Protein AF-A0A1V5HE88-F1 (afdb_monomer_lite)

Foldseek 3Di:
DDPQLVVQQVVCCVVPNFDQFLCSSCVGPPCHPVNSVVCVVPDDGDHPPPPPPDDDDPPPPPDPPPPPPPPPDDDDDD

Radius of gyration: 23.76 Å; chains: 1; bounding box: 78×19×36 Å

Secondary structure (DSSP, 8-state):
--HHHHHHHHHHHHHH-S-SSGGGGGGSTT--HHHHHHHHTT----------SS------------------------

pLDDT: mean 73.67, std 15.83, range [44.62, 91.19]

Sequence (78 aa):
MDQATAQNIVQYREVNGPFDSVDSLLNVSGVDEQRLDSIRDWVTVEEPGVIEEGTPIPQEEPSAPEQDSGDVFQNGEY

Structure (mmCIF, N/CA/C/O backbone):
data_AF-A0A1V5HE88-F1
#
_entry.id   AF-A0A1V5HE88-F1
#
loop_
_atom_site.group_PDB
_atom_site.id
_atom_site.type_symbol
_atom_site.label_atom_id
_atom_site.label_alt_id
_atom_site.label_comp_id
_atom_site.label_asym_id
_atom_site.label_entity_id
_atom_site.label_seq_id
_atom_site.pdbx_PDB_ins_code
_atom_site.Cartn_x
_atom_site.Cartn_y
_atom_site.Cartn_z
_atom_site.occupancy
_atom_site.B_iso_or_equiv
_atom_site.auth_seq_id
_atom_site.auth_comp_id
_atom_site.auth_asym_id
_atom_site.auth_atom_id
_atom_site.pdbx_PDB_model_num
ATOM 1 N N . MET A 1 1 ? -12.747 3.081 0.688 1.00 64.44 1 MET A N 1
ATOM 2 C CA . MET A 1 1 ? -11.323 3.349 0.960 1.00 64.44 1 MET A CA 1
ATOM 3 C C . MET A 1 1 ? -11.230 4.808 1.310 1.00 64.44 1 MET A C 1
ATOM 5 O O . MET A 1 1 ? -11.910 5.596 0.664 1.00 64.44 1 MET A O 1
ATOM 9 N N . ASP A 1 2 ? -10.518 5.136 2.377 1.00 84.44 2 ASP A N 1
ATOM 10 C CA . ASP A 1 2 ? -10.543 6.473 2.961 1.00 84.44 2 ASP A CA 1
ATOM 11 C C . ASP A 1 2 ? -9.549 7.398 2.247 1.00 84.44 2 ASP A C 1
ATOM 13 O O . ASP A 1 2 ? -8.507 6.954 1.759 1.00 84.44 2 ASP A O 1
ATOM 17 N N . GLN A 1 3 ? -9.863 8.695 2.176 1.00 87.31 3 GLN A N 1
ATOM 18 C CA . GLN A 1 3 ? -9.019 9.683 1.488 1.00 87.31 3 GLN A CA 1
ATOM 19 C C . GLN A 1 3 ? -7.603 9.753 2.087 1.00 87.31 3 GLN A C 1
ATOM 21 O O . GLN A 1 3 ? -6.635 9.924 1.351 1.00 87.31 3 GLN A O 1
ATOM 26 N N . ALA A 1 4 ? -7.477 9.581 3.407 1.00 87.50 4 ALA A N 1
ATOM 27 C CA . ALA A 1 4 ? -6.190 9.576 4.099 1.00 87.50 4 ALA A CA 1
ATOM 28 C C . ALA A 1 4 ? -5.288 8.425 3.625 1.00 87.50 4 ALA A C 1
ATOM 30 O O . ALA A 1 4 ? -4.117 8.643 3.326 1.00 87.50 4 ALA A O 1
ATOM 31 N N . THR A 1 5 ? -5.844 7.219 3.462 1.00 85.69 5 THR A N 1
ATOM 32 C CA . THR A 1 5 ? -5.107 6.066 2.929 1.00 85.69 5 THR A CA 1
ATOM 33 C C . THR A 1 5 ? -4.610 6.346 1.512 1.00 85.69 5 THR A C 1
ATOM 35 O O . T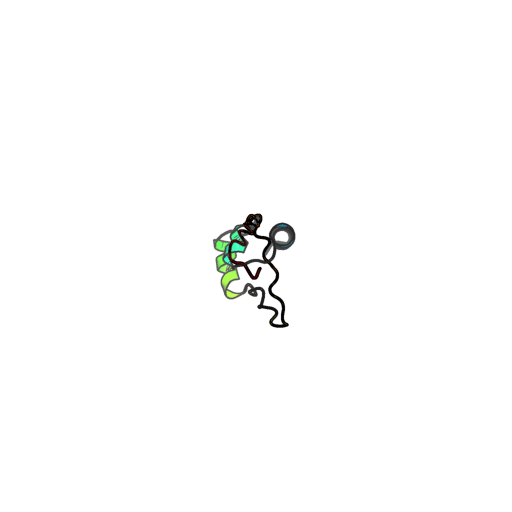HR A 1 5 ? -3.447 6.102 1.211 1.00 85.69 5 THR A O 1
ATOM 38 N N . ALA A 1 6 ? -5.454 6.923 0.650 1.00 87.81 6 ALA A N 1
ATOM 39 C CA . ALA A 1 6 ? -5.058 7.278 -0.714 1.00 87.81 6 ALA A CA 1
ATOM 40 C C . ALA A 1 6 ? -3.915 8.312 -0.745 1.00 87.81 6 ALA A C 1
ATOM 42 O O . ALA A 1 6 ? -2.977 8.171 -1.526 1.00 87.81 6 ALA A O 1
ATOM 43 N N . GLN A 1 7 ? -3.954 9.319 0.133 1.00 90.56 7 GLN A N 1
ATOM 44 C CA . GLN A 1 7 ? -2.871 10.299 0.271 1.00 90.56 7 GLN A CA 1
ATOM 45 C C . GLN A 1 7 ? -1.568 9.652 0.749 1.00 90.56 7 GLN A C 1
ATOM 47 O O . GLN A 1 7 ? -0.502 9.980 0.234 1.00 90.56 7 GLN A O 1
ATOM 52 N N . ASN A 1 8 ? -1.647 8.706 1.686 1.00 90.38 8 ASN A N 1
ATOM 53 C CA . ASN A 1 8 ? -0.474 7.991 2.178 1.00 90.38 8 ASN A CA 1
ATOM 54 C C . ASN A 1 8 ? 0.161 7.120 1.084 1.00 90.38 8 ASN A C 1
ATOM 56 O O . ASN A 1 8 ? 1.383 7.067 1.004 1.00 90.38 8 ASN A O 1
ATOM 60 N N . ILE A 1 9 ? -0.640 6.498 0.207 1.00 87.88 9 ILE A N 1
ATOM 61 C CA . ILE A 1 9 ? -0.131 5.743 -0.953 1.00 87.88 9 ILE A CA 1
ATOM 62 C C . ILE A 1 9 ? 0.671 6.668 -1.878 1.00 87.88 9 ILE A C 1
ATOM 64 O O . ILE A 1 9 ? 1.763 6.311 -2.316 1.00 87.88 9 ILE A O 1
ATOM 68 N N . VAL A 1 10 ? 0.154 7.872 -2.154 1.00 88.44 10 VAL A N 1
ATOM 69 C CA . VAL A 1 10 ? 0.844 8.862 -2.998 1.00 88.44 10 VAL A CA 1
ATOM 70 C C . VAL A 1 10 ? 2.135 9.353 -2.343 1.00 88.44 10 VAL A C 1
ATOM 72 O O . VAL A 1 10 ? 3.173 9.346 -2.993 1.00 88.44 10 VAL A O 1
ATOM 75 N N . GLN A 1 11 ? 2.103 9.711 -1.059 1.00 89.62 11 GLN A N 1
ATOM 76 C CA . GLN A 1 11 ? 3.316 10.118 -0.346 1.00 89.62 11 GLN A CA 1
ATOM 77 C C . GLN A 1 11 ? 4.362 9.002 -0.311 1.00 89.62 11 GLN A C 1
ATOM 79 O O . GLN A 1 11 ? 5.545 9.261 -0.516 1.00 89.62 11 GLN A O 1
ATOM 84 N N . TYR A 1 12 ? 3.938 7.757 -0.072 1.00 90.06 12 TYR A N 1
ATOM 85 C CA . TYR A 1 12 ? 4.854 6.624 -0.028 1.00 90.06 12 TYR A CA 1
ATOM 86 C C . TYR A 1 12 ? 5.610 6.488 -1.345 1.00 90.06 12 TYR A C 1
ATOM 88 O O . 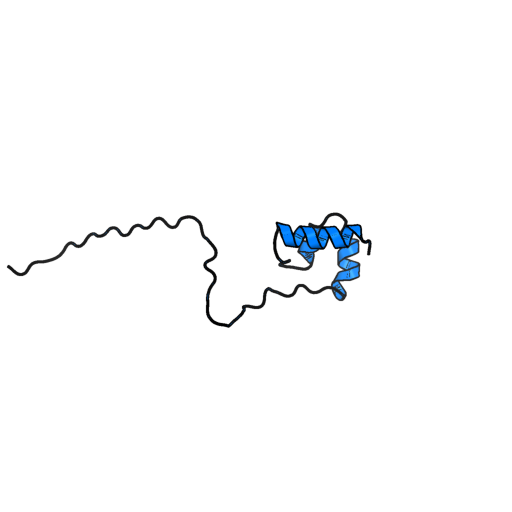TYR A 1 12 ? 6.831 6.362 -1.308 1.00 90.06 12 TYR A O 1
ATOM 96 N N . ARG A 1 13 ? 4.925 6.604 -2.493 1.00 85.88 13 ARG A N 1
ATOM 97 C CA . ARG A 1 13 ? 5.605 6.532 -3.792 1.00 85.88 13 ARG A CA 1
ATOM 98 C C . ARG A 1 13 ? 6.484 7.741 -4.116 1.00 85.88 13 ARG A C 1
ATOM 100 O O . ARG A 1 13 ? 7.446 7.605 -4.858 1.00 85.88 13 ARG A O 1
ATOM 107 N N . GLU A 1 14 ? 6.165 8.920 -3.585 1.00 86.94 14 GLU A N 1
ATOM 108 C CA . GLU A 1 14 ? 6.983 10.126 -3.779 1.00 86.94 14 GLU A CA 1
ATOM 109 C C . GLU A 1 14 ? 8.298 10.052 -2.996 1.00 86.94 14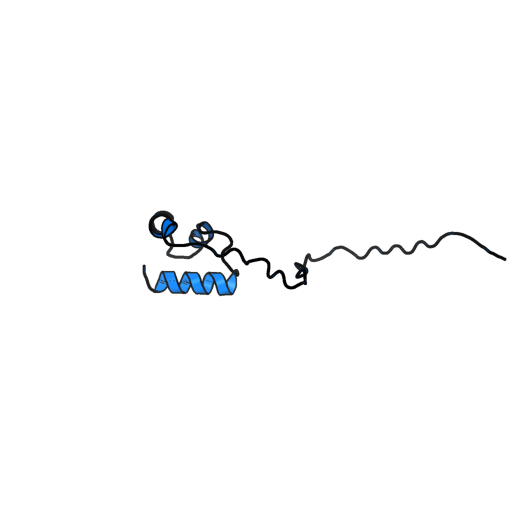 GLU A C 1
ATOM 111 O O . GLU A 1 14 ? 9.312 10.571 -3.452 1.00 86.94 14 GLU A O 1
ATOM 116 N N . VAL A 1 15 ? 8.283 9.394 -1.833 1.00 86.44 15 VAL A N 1
ATOM 117 C CA . VAL A 1 15 ? 9.454 9.262 -0.956 1.00 86.44 15 VAL A CA 1
ATOM 118 C C . VAL A 1 15 ? 10.262 7.994 -1.248 1.00 86.44 15 VAL A C 1
ATOM 120 O O . VAL A 1 15 ? 11.487 8.043 -1.221 1.00 86.44 15 VAL A O 1
ATOM 123 N N . ASN A 1 16 ? 9.597 6.866 -1.514 1.00 85.12 16 ASN A N 1
ATOM 124 C CA . ASN A 1 16 ? 10.235 5.552 -1.667 1.00 85.12 16 ASN A CA 1
ATOM 125 C C . ASN A 1 16 ? 10.349 5.102 -3.132 1.00 85.12 16 ASN A C 1
ATOM 127 O O . ASN A 1 16 ? 11.111 4.185 -3.417 1.00 85.12 16 ASN A O 1
ATOM 131 N N . GLY A 1 17 ? 9.624 5.741 -4.056 1.00 82.12 17 GLY A N 1
ATOM 132 C CA . GLY A 1 17 ? 9.544 5.321 -5.455 1.00 82.12 17 GLY A CA 1
ATOM 133 C C . GLY A 1 17 ? 8.336 4.421 -5.763 1.00 82.12 17 GLY A C 1
ATOM 134 O O . GLY A 1 17 ? 7.442 4.257 -4.931 1.00 82.12 17 GLY A O 1
ATOM 135 N N . PRO A 1 18 ? 8.238 3.879 -6.989 1.00 83.88 18 PRO A N 1
ATOM 136 C CA . PRO A 1 18 ? 7.124 3.018 -7.390 1.00 83.88 18 PRO A CA 1
ATOM 137 C C . PRO A 1 18 ? 7.006 1.767 -6.502 1.00 83.88 18 PRO A C 1
ATOM 139 O O . PRO A 1 18 ? 7.974 1.329 -5.892 1.00 83.88 18 PRO A O 1
ATOM 142 N N . PHE A 1 19 ? 5.805 1.186 -6.424 1.00 85.25 19 PHE A N 1
ATOM 143 C CA . PHE A 1 19 ? 5.587 -0.045 -5.663 1.00 85.25 19 PHE A CA 1
ATOM 144 C C . PHE A 1 19 ? 6.093 -1.255 -6.455 1.00 85.25 19 PHE A C 1
ATOM 146 O O . PHE A 1 19 ? 5.563 -1.540 -7.525 1.00 85.25 19 PHE A O 1
ATOM 153 N N . ASP A 1 20 ? 7.045 -2.002 -5.897 1.00 82.19 20 ASP A N 1
ATOM 154 C CA . ASP A 1 20 ? 7.561 -3.236 -6.513 1.00 82.19 20 ASP A CA 1
ATOM 155 C C . ASP A 1 20 ? 6.543 -4.385 -6.505 1.00 82.19 20 ASP A C 1
ATOM 157 O O . ASP A 1 20 ? 6.631 -5.335 -7.278 1.00 82.19 20 ASP A O 1
ATOM 161 N N . SER A 1 21 ? 5.593 -4.363 -5.570 1.00 86.69 21 SER A N 1
ATOM 162 C CA . SER A 1 21 ? 4.634 -5.444 -5.347 1.00 86.69 21 SER A CA 1
ATOM 163 C C . SER A 1 21 ? 3.369 -4.924 -4.682 1.00 86.69 21 SER A C 1
ATOM 165 O O . SER A 1 21 ? 3.378 -3.901 -3.996 1.00 86.69 21 SER A O 1
ATOM 167 N N . VAL A 1 22 ? 2.268 -5.662 -4.841 1.00 86.94 22 VAL A N 1
ATOM 168 C CA . VAL A 1 22 ? 1.000 -5.354 -4.162 1.00 86.94 22 VAL A CA 1
ATOM 169 C C . VAL A 1 22 ? 1.194 -5.336 -2.640 1.00 86.94 22 VAL A C 1
ATOM 171 O O . VAL A 1 22 ? 0.646 -4.473 -1.959 1.00 86.94 22 VAL A O 1
ATOM 174 N N . ASP A 1 23 ? 2.047 -6.216 -2.108 1.00 87.75 23 ASP A N 1
ATOM 175 C CA . ASP A 1 23 ? 2.357 -6.300 -0.677 1.00 87.75 23 ASP A CA 1
ATOM 176 C C . ASP A 1 23 ? 3.087 -5.052 -0.139 1.00 87.75 23 ASP A C 1
ATOM 178 O O . ASP A 1 23 ? 2.977 -4.740 1.046 1.00 87.75 23 ASP A O 1
ATOM 182 N N . SER A 1 24 ? 3.743 -4.257 -0.996 1.00 86.38 24 SER A N 1
ATOM 183 C CA . SER A 1 24 ? 4.376 -2.994 -0.590 1.00 86.38 24 SER A CA 1
ATOM 184 C C . SER A 1 24 ? 3.357 -1.956 -0.102 1.00 86.38 24 SER A C 1
ATOM 186 O O . SER A 1 24 ? 3.717 -1.066 0.670 1.00 86.38 24 SER A O 1
ATOM 188 N N . LEU A 1 25 ? 2.073 -2.103 -0.456 1.00 88.50 25 LEU A N 1
ATOM 189 C CA . LEU A 1 25 ? 0.991 -1.289 0.098 1.00 88.50 25 LEU A CA 1
ATOM 190 C C . LEU A 1 25 ? 0.821 -1.485 1.614 1.00 88.50 25 LEU A C 1
ATOM 192 O O . LEU A 1 25 ? 0.350 -0.557 2.258 1.00 88.50 25 LEU A O 1
ATOM 196 N N . LEU A 1 26 ? 1.250 -2.611 2.206 1.00 89.81 26 LEU A N 1
ATOM 197 C CA . LEU A 1 26 ? 1.224 -2.823 3.668 1.00 89.81 26 LEU A CA 1
ATOM 198 C C . LEU A 1 26 ? 2.157 -1.878 4.431 1.00 89.81 26 LEU A C 1
ATOM 200 O O . LEU A 1 26 ? 1.967 -1.649 5.622 1.00 89.81 26 LEU A O 1
ATOM 204 N N . ASN A 1 27 ? 3.160 -1.304 3.760 1.00 87.94 27 ASN A N 1
ATOM 205 C CA . ASN A 1 27 ? 4.024 -0.288 4.363 1.00 87.94 27 ASN A CA 1
ATOM 206 C C . ASN A 1 27 ? 3.345 1.089 4.440 1.00 87.94 27 ASN A C 1
ATOM 208 O O . ASN A 1 27 ? 3.881 2.019 5.046 1.00 87.94 27 ASN A O 1
ATOM 212 N N . VAL A 1 28 ? 2.170 1.245 3.824 1.00 87.75 28 VAL A N 1
ATOM 213 C CA . VAL A 1 28 ? 1.415 2.491 3.832 1.00 87.75 28 VAL A CA 1
ATOM 214 C C . VAL A 1 28 ? 0.521 2.543 5.065 1.00 87.75 28 VAL A C 1
ATOM 216 O O . VAL A 1 28 ? -0.343 1.697 5.279 1.00 87.75 28 VAL A O 1
ATOM 219 N N . SER A 1 29 ? 0.672 3.606 5.854 1.00 83.75 29 SER A N 1
ATOM 220 C CA . SER A 1 29 ? -0.171 3.835 7.028 1.00 83.75 29 SER A CA 1
ATOM 221 C C . SER A 1 29 ? -1.660 3.875 6.648 1.00 83.75 29 SER A C 1
ATOM 223 O O . SER A 1 29 ? -2.082 4.692 5.822 1.00 83.75 29 SER A O 1
ATOM 225 N N . GLY A 1 30 ? -2.461 2.987 7.243 1.00 85.44 30 GLY A N 1
ATOM 226 C CA . GLY A 1 30 ? -3.891 2.831 6.947 1.00 85.44 30 GLY A CA 1
ATOM 227 C C . GLY A 1 30 ? -4.227 1.774 5.888 1.00 85.44 30 GLY A C 1
ATOM 228 O O . GLY A 1 30 ? -5.388 1.696 5.472 1.00 85.44 30 GLY A O 1
ATOM 229 N N . VAL A 1 31 ? -3.245 0.985 5.439 1.00 87.69 31 VAL A N 1
ATOM 230 C CA . VAL A 1 31 ? -3.453 -0.256 4.685 1.00 87.69 31 VAL A CA 1
ATOM 231 C C . VAL A 1 31 ? -3.010 -1.436 5.546 1.00 87.69 31 VAL A C 1
ATOM 233 O O . VAL A 1 31 ? -1.823 -1.664 5.744 1.00 87.69 31 VAL A O 1
ATOM 236 N N . ASP A 1 32 ? -3.982 -2.202 6.028 1.00 89.31 32 ASP A N 1
ATOM 237 C CA . ASP A 1 32 ? -3.739 -3.452 6.750 1.00 89.31 32 ASP A CA 1
ATOM 238 C C . ASP A 1 32 ? -3.859 -4.661 5.8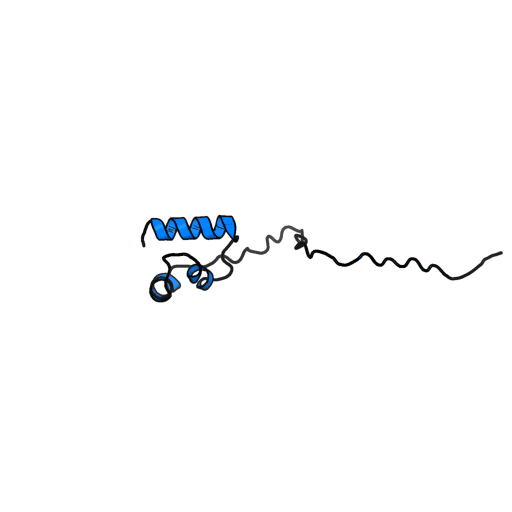07 1.00 89.31 32 ASP A C 1
ATOM 240 O O . ASP A 1 32 ? -4.420 -4.551 4.714 1.00 89.31 32 ASP A O 1
ATOM 244 N N . GLU A 1 33 ? -3.436 -5.846 6.252 1.00 90.44 33 GLU A N 1
ATOM 245 C CA . GLU A 1 33 ? -3.564 -7.099 5.485 1.00 90.44 33 GLU A CA 1
ATOM 246 C C . GLU A 1 33 ? -5.001 -7.363 5.026 1.00 90.44 33 GLU A C 1
ATOM 248 O O . GLU A 1 33 ? -5.238 -7.680 3.865 1.00 90.44 33 GLU A O 1
ATOM 253 N N . GLN A 1 34 ? -5.986 -7.136 5.899 1.00 89.19 34 GLN A N 1
ATOM 254 C CA . GLN A 1 34 ? -7.399 -7.318 5.562 1.00 89.19 34 GLN A CA 1
ATOM 255 C C . GLN A 1 34 ? -7.869 -6.337 4.475 1.00 89.19 34 GLN A C 1
ATOM 257 O O . GLN A 1 34 ? -8.696 -6.674 3.620 1.00 89.19 34 GLN A O 1
ATOM 262 N N . ARG A 1 35 ? -7.340 -5.107 4.506 1.00 87.00 35 ARG A N 1
ATOM 263 C CA . ARG A 1 35 ? -7.621 -4.077 3.503 1.00 87.00 35 ARG A CA 1
ATOM 264 C C . ARG A 1 35 ? -7.010 -4.479 2.170 1.00 87.00 35 ARG A C 1
ATOM 266 O O . ARG A 1 35 ? -7.694 -4.371 1.156 1.00 87.00 35 ARG A O 1
ATOM 273 N N . LEU A 1 36 ? -5.754 -4.919 2.201 1.00 88.50 36 LEU A N 1
ATOM 274 C CA . LEU A 1 36 ? -5.011 -5.341 1.029 1.00 88.50 36 LEU A CA 1
ATOM 275 C C . LEU A 1 36 ? -5.691 -6.528 0.356 1.00 88.50 36 LEU A C 1
ATOM 277 O O . LEU A 1 36 ? -5.950 -6.458 -0.834 1.00 88.50 36 LEU A O 1
ATOM 281 N N . ASP A 1 37 ? -6.054 -7.558 1.116 1.00 91.19 37 ASP A N 1
ATOM 282 C CA . ASP A 1 37 ? -6.720 -8.761 0.607 1.00 91.19 37 ASP A CA 1
ATOM 283 C C . ASP A 1 37 ? -8.043 -8.420 -0.097 1.00 91.19 37 ASP A C 1
ATOM 285 O O . ASP A 1 37 ? -8.301 -8.859 -1.213 1.00 91.19 37 ASP A O 1
ATOM 289 N N . SER A 1 38 ? -8.822 -7.497 0.482 1.00 89.94 38 SER A N 1
ATOM 290 C CA . SER A 1 38 ? -10.085 -7.026 -0.106 1.00 89.94 38 SER A CA 1
ATOM 291 C C . SER A 1 38 ? -9.915 -6.295 -1.444 1.00 89.94 38 SER A C 1
ATOM 293 O O . SER A 1 38 ? -10.854 -6.240 -2.239 1.00 89.94 38 SER A O 1
ATOM 295 N N . ILE A 1 39 ? -8.758 -5.665 -1.671 1.00 87.75 39 ILE A N 1
ATOM 296 C CA . ILE A 1 39 ? -8.464 -4.922 -2.903 1.00 87.75 39 ILE A CA 1
ATOM 297 C C . ILE A 1 39 ? -7.498 -5.670 -3.820 1.00 87.75 39 ILE A C 1
ATOM 299 O O . ILE A 1 39 ? -7.311 -5.212 -4.938 1.00 87.75 39 ILE A O 1
ATOM 303 N N . ARG A 1 40 ? -6.914 -6.796 -3.389 1.00 87.81 40 ARG A N 1
ATOM 304 C CA . ARG A 1 40 ? -5.846 -7.530 -4.090 1.00 87.81 40 ARG A CA 1
ATOM 305 C C . ARG A 1 40 ? -6.268 -7.946 -5.494 1.00 87.81 40 ARG A C 1
ATOM 307 O O . ARG A 1 40 ? -5.477 -7.826 -6.417 1.00 87.81 40 ARG A O 1
ATOM 314 N N . ASP A 1 41 ? -7.530 -8.332 -5.657 1.00 88.19 41 ASP A N 1
ATOM 315 C CA . ASP A 1 41 ? -8.118 -8.690 -6.956 1.00 88.19 41 ASP A CA 1
ATOM 316 C C . ASP A 1 41 ? -8.405 -7.476 -7.863 1.00 88.19 41 ASP A C 1
ATOM 318 O O . ASP A 1 41 ? -8.686 -7.628 -9.051 1.00 88.19 41 ASP A O 1
ATOM 322 N N . TRP A 1 42 ? -8.363 -6.263 -7.309 1.00 87.25 42 TRP A N 1
ATOM 323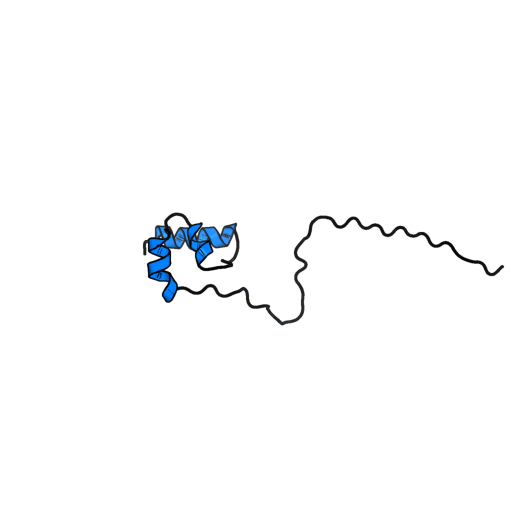 C CA . TRP A 1 42 ? -8.688 -5.003 -7.985 1.00 87.25 42 TRP A CA 1
ATOM 324 C C . TRP A 1 42 ? -7.467 -4.115 -8.222 1.00 87.25 42 TRP A C 1
ATOM 326 O O . TRP A 1 42 ? -7.557 -3.150 -8.982 1.00 87.25 42 TRP A O 1
ATOM 336 N N . VAL A 1 43 ? -6.348 -4.396 -7.554 1.00 85.44 43 VAL A N 1
ATOM 337 C CA . VAL A 1 43 ? -5.102 -3.646 -7.691 1.00 85.44 43 VAL A CA 1
ATOM 338 C C . VAL A 1 43 ? -4.050 -4.495 -8.385 1.00 85.44 43 VAL A C 1
ATOM 340 O O . VAL A 1 43 ? -3.929 -5.697 -8.181 1.00 85.44 43 VAL A O 1
ATOM 343 N N . THR A 1 44 ? -3.258 -3.849 -9.223 1.00 83.19 44 THR A N 1
ATOM 344 C CA . THR A 1 44 ? -2.088 -4.432 -9.870 1.00 83.19 44 THR A CA 1
ATOM 345 C C . THR A 1 44 ? -0.990 -3.396 -9.776 1.00 83.19 44 THR A C 1
ATOM 347 O O . THR A 1 44 ? -1.248 -2.202 -9.938 1.00 83.19 44 THR A O 1
ATOM 350 N N . VAL A 1 45 ? 0.218 -3.846 -9.462 1.00 83.44 45 VAL A N 1
ATOM 351 C CA . VAL A 1 45 ? 1.405 -3.018 -9.643 1.00 83.44 45 VAL A CA 1
ATOM 352 C C . VAL A 1 45 ? 1.859 -3.178 -11.082 1.00 83.44 45 VAL A C 1
ATOM 354 O O . VAL A 1 45 ? 2.037 -4.294 -11.567 1.00 83.44 45 VAL A O 1
ATOM 357 N N . GLU A 1 46 ? 1.990 -2.061 -11.782 1.00 71.00 46 GLU A N 1
ATOM 358 C CA . GLU A 1 46 ? 2.726 -2.060 -13.035 1.00 71.00 46 GLU A CA 1
ATOM 359 C C . GLU A 1 46 ? 4.195 -2.198 -12.643 1.00 71.00 46 GLU A C 1
ATOM 361 O O . GLU A 1 46 ? 4.749 -1.290 -12.016 1.00 71.00 46 GLU A O 1
ATOM 366 N N . GLU A 1 47 ? 4.812 -3.346 -12.957 1.00 66.06 47 GLU A N 1
ATOM 367 C CA . GLU A 1 47 ? 6.273 -3.408 -12.965 1.00 66.06 47 GLU A CA 1
ATOM 368 C C . GLU A 1 47 ? 6.751 -2.211 -13.786 1.00 66.06 47 GLU A C 1
ATOM 370 O O . GLU A 1 47 ? 6.124 -1.926 -14.817 1.00 66.06 47 GLU A O 1
ATOM 375 N N . PRO A 1 48 ? 7.791 -1.477 -13.344 1.00 61.75 48 PRO A N 1
ATOM 376 C CA . PRO A 1 48 ? 8.384 -0.440 -14.163 1.00 61.75 48 PRO A CA 1
ATOM 377 C C . PRO A 1 48 ? 8.861 -1.145 -15.421 1.00 61.75 48 PRO A C 1
ATOM 379 O O . PRO A 1 48 ? 9.917 -1.776 -15.433 1.00 61.75 48 PRO A O 1
ATOM 382 N N . GLY A 1 49 ? 7.999 -1.125 -16.440 1.00 50.28 49 GLY A N 1
ATOM 383 C CA . GLY A 1 49 ? 8.235 -1.794 -17.693 1.00 50.28 49 GLY A CA 1
ATOM 384 C C . GLY A 1 49 ? 9.589 -1.303 -18.123 1.00 50.28 49 GLY A C 1
ATOM 385 O O . GLY A 1 49 ? 9.805 -0.090 -18.180 1.00 50.28 49 GLY A O 1
ATOM 386 N N . VAL A 1 50 ? 10.510 -2.243 -18.309 1.00 52.22 50 VAL A N 1
ATOM 387 C CA . VAL A 1 50 ? 11.758 -1.988 -19.004 1.00 52.22 50 VAL A CA 1
ATOM 388 C C . VAL A 1 50 ? 11.407 -1.087 -20.182 1.00 52.22 50 VAL A C 1
ATOM 390 O O . VAL A 1 50 ? 10.713 -1.491 -21.116 1.00 52.22 50 VAL A O 1
ATOM 393 N N . ILE A 1 51 ? 11.757 0.193 -20.071 1.00 56.66 51 ILE A N 1
ATOM 394 C CA . ILE A 1 51 ? 11.652 1.130 -21.177 1.00 56.66 51 ILE A CA 1
ATOM 395 C C . ILE A 1 51 ? 12.748 0.684 -22.138 1.00 56.66 51 ILE A C 1
ATOM 397 O O . ILE A 1 51 ? 13.877 1.162 -22.094 1.00 56.66 51 ILE A O 1
ATOM 401 N N . GLU A 1 52 ? 12.430 -0.325 -22.947 1.00 55.78 52 GLU A N 1
ATOM 402 C CA . GLU A 1 52 ? 13.257 -0.888 -24.013 1.00 55.78 52 GLU A CA 1
ATOM 403 C C . GLU A 1 52 ? 13.359 0.119 -25.171 1.00 55.78 52 GLU A C 1
ATOM 405 O O . GLU A 1 52 ? 13.000 -0.161 -26.306 1.00 55.78 52 GLU A O 1
ATOM 410 N N . GLU A 1 53 ? 13.861 1.317 -24.880 1.00 51.00 53 GLU A N 1
ATOM 411 C CA . GLU A 1 53 ? 14.406 2.261 -25.854 1.00 51.00 53 GLU A CA 1
ATOM 412 C C . GLU A 1 53 ? 15.832 2.636 -25.387 1.00 51.00 53 GLU A C 1
ATOM 414 O O . GLU A 1 53 ? 16.189 3.793 -25.190 1.00 51.00 53 GLU A O 1
ATOM 419 N N . GLY A 1 54 ? 16.672 1.618 -25.167 1.00 51.12 54 GLY A N 1
ATOM 420 C CA . GLY A 1 54 ? 18.111 1.732 -25.423 1.00 51.12 54 GLY A CA 1
ATOM 421 C C . GLY A 1 54 ? 19.010 2.487 -24.435 1.00 51.12 54 GLY A C 1
ATOM 422 O O . GLY A 1 54 ? 20.004 3.050 -24.886 1.00 51.12 54 GLY A O 1
ATOM 423 N N . THR A 1 55 ? 18.781 2.473 -23.116 1.00 44.62 55 THR A N 1
ATOM 424 C CA . THR A 1 55 ? 19.885 2.759 -22.164 1.00 44.62 55 THR A CA 1
ATOM 425 C C . THR A 1 55 ? 19.712 2.036 -20.824 1.00 44.62 55 THR A C 1
ATOM 427 O O . THR A 1 55 ? 18.668 2.196 -20.195 1.00 44.62 55 THR A O 1
ATOM 430 N N . PRO A 1 56 ? 20.717 1.281 -20.332 1.00 51.28 56 PRO A N 1
ATOM 431 C CA . PRO A 1 56 ? 20.738 0.881 -18.933 1.00 51.28 56 PRO A CA 1
ATOM 432 C C . PRO A 1 56 ? 20.964 2.143 -18.095 1.00 51.28 56 PRO A C 1
ATOM 434 O O . PRO A 1 56 ? 21.977 2.823 -18.262 1.00 51.28 56 PRO A O 1
ATOM 437 N N . ILE A 1 57 ? 20.026 2.477 -17.208 1.00 53.69 57 ILE A N 1
ATOM 438 C CA . ILE A 1 57 ? 20.311 3.406 -16.112 1.00 53.69 57 ILE A CA 1
ATOM 439 C C . ILE A 1 57 ? 21.378 2.737 -15.239 1.00 53.69 57 ILE A C 1
ATOM 441 O O . ILE A 1 57 ? 21.124 1.645 -14.727 1.00 53.69 57 ILE A O 1
ATOM 445 N N . PRO A 1 58 ? 22.578 3.322 -15.080 1.00 54.56 58 PRO A N 1
ATOM 446 C CA . PRO A 1 58 ? 23.518 2.833 -14.092 1.00 54.56 58 PRO A CA 1
ATOM 447 C C . PRO A 1 58 ? 22.827 3.019 -12.746 1.00 54.56 58 PRO A C 1
ATOM 449 O O . PRO A 1 58 ? 22.623 4.148 -12.301 1.00 54.56 58 PRO A O 1
ATOM 452 N N . GLN A 1 59 ? 22.390 1.920 -12.134 1.00 51.19 59 GLN A N 1
ATOM 453 C CA . GLN A 1 59 ? 22.084 1.922 -10.715 1.00 51.19 59 GLN A CA 1
ATOM 454 C C . GLN A 1 59 ? 23.389 2.367 -10.061 1.00 51.19 59 GLN A C 1
ATOM 456 O O . GLN A 1 59 ? 24.402 1.695 -10.244 1.00 51.19 59 GLN A O 1
ATOM 461 N N . GLU A 1 60 ? 23.403 3.546 -9.437 1.00 54.22 60 GLU A N 1
ATOM 462 C CA . GLU A 1 60 ? 24.547 4.030 -8.671 1.00 54.22 60 GLU A CA 1
ATOM 463 C C . GLU A 1 60 ? 24.893 2.969 -7.621 1.00 54.22 60 GLU A C 1
ATOM 465 O O . GLU A 1 60 ? 24.350 2.963 -6.520 1.00 54.22 60 GLU A O 1
ATOM 470 N N . GLU A 1 61 ? 25.773 2.032 -7.968 1.00 49.78 61 GLU A N 1
ATOM 471 C CA . GLU A 1 61 ? 26.529 1.268 -6.998 1.00 49.78 61 GLU A CA 1
ATOM 472 C C . GLU A 1 61 ? 27.633 2.209 -6.514 1.00 49.78 61 GLU A C 1
ATOM 474 O O . GLU A 1 61 ? 28.560 2.522 -7.272 1.00 49.78 61 GLU A O 1
ATOM 479 N N . PRO A 1 62 ? 27.562 2.728 -5.277 1.00 59.88 62 PRO A N 1
ATOM 480 C CA . PRO A 1 62 ? 28.675 3.477 -4.745 1.00 59.88 62 PRO A CA 1
ATOM 481 C C . PRO A 1 62 ? 29.854 2.511 -4.573 1.00 59.88 62 PRO A C 1
ATOM 483 O O . PRO A 1 62 ? 29.816 1.618 -3.732 1.00 59.88 62 PRO A O 1
ATOM 486 N N . SER A 1 63 ? 30.953 2.793 -5.276 1.00 52.47 63 SER A N 1
ATOM 487 C CA . SER A 1 63 ? 32.317 2.318 -4.977 1.00 52.47 63 SER A CA 1
ATOM 488 C C . SER A 1 63 ? 32.714 0.925 -5.497 1.00 52.47 63 SER A C 1
ATOM 490 O O . SER A 1 63 ? 32.960 0.010 -4.714 1.00 52.47 63 SER A O 1
ATOM 492 N N . ALA A 1 64 ? 32.964 0.792 -6.800 1.00 55.03 64 ALA A N 1
ATOM 493 C CA . ALA A 1 64 ? 34.078 -0.055 -7.234 1.00 55.03 64 ALA A CA 1
ATOM 494 C C . ALA A 1 64 ? 35.332 0.840 -7.295 1.00 55.03 64 ALA A C 1
ATOM 496 O O . ALA A 1 64 ? 35.326 1.807 -8.059 1.00 55.03 64 ALA A O 1
ATOM 497 N N . PRO A 1 65 ? 36.382 0.618 -6.478 1.00 53.19 65 PRO A N 1
ATOM 498 C CA . PRO A 1 65 ? 37.602 1.406 -6.596 1.00 53.19 65 PRO A CA 1
ATOM 499 C C . PRO A 1 65 ? 38.226 1.132 -7.966 1.00 53.19 65 PRO A C 1
ATOM 501 O O . PRO A 1 65 ? 38.490 -0.022 -8.302 1.00 53.19 65 PRO A O 1
ATOM 504 N N . GLU A 1 66 ? 38.462 2.186 -8.748 1.00 62.97 66 GLU A N 1
ATOM 505 C CA . GLU A 1 66 ? 39.243 2.127 -9.983 1.00 62.97 66 GLU A CA 1
ATOM 506 C C . GLU A 1 66 ? 40.672 1.680 -9.645 1.00 62.97 66 GLU A C 1
ATOM 508 O O . GLU A 1 66 ? 41.562 2.485 -9.377 1.00 62.97 66 GLU A O 1
ATOM 513 N N . GLN A 1 67 ? 40.898 0.370 -9.602 1.00 58.88 67 GLN A N 1
ATOM 514 C CA . GLN A 1 67 ? 42.236 -0.196 -9.614 1.00 58.88 67 GLN A CA 1
ATOM 515 C C . GLN A 1 67 ? 42.617 -0.479 -11.064 1.00 58.88 67 GLN A C 1
ATOM 517 O O . GLN A 1 67 ? 42.653 -1.630 -11.486 1.00 58.88 67 GLN A O 1
ATOM 522 N N . ASP A 1 68 ? 42.918 0.577 -11.822 1.00 53.88 68 ASP A N 1
ATOM 523 C CA . ASP A 1 68 ? 43.797 0.433 -12.982 1.00 53.88 68 ASP A CA 1
ATOM 524 C C . ASP A 1 68 ? 45.243 0.545 -12.492 1.00 53.88 68 ASP A C 1
ATOM 526 O O . ASP A 1 68 ? 45.897 1.590 -12.523 1.00 53.88 68 ASP A O 1
ATOM 530 N N . SER A 1 69 ? 45.715 -0.557 -11.915 1.00 57.50 69 SER A N 1
ATOM 531 C CA . SER A 1 69 ? 47.134 -0.811 -11.720 1.00 57.50 69 SER A CA 1
ATOM 532 C C . SER A 1 69 ? 47.777 -0.966 -13.097 1.00 57.50 69 SER A C 1
ATOM 534 O O . SER A 1 69 ? 47.884 -2.072 -13.627 1.00 57.50 69 SER A O 1
ATOM 536 N N . GLY A 1 70 ? 48.178 0.166 -13.676 1.00 54.72 70 GLY A N 1
ATOM 537 C CA . GLY A 1 70 ? 48.983 0.249 -14.887 1.00 54.72 70 GLY A CA 1
ATOM 538 C C . GLY A 1 70 ? 50.405 -0.258 -14.654 1.00 54.72 70 GLY A C 1
ATOM 539 O O . GLY A 1 70 ? 51.353 0.522 -14.638 1.00 54.72 70 GLY A O 1
ATOM 540 N N . ASP A 1 71 ? 50.558 -1.570 -14.498 1.00 61.72 71 ASP A N 1
ATOM 541 C CA . ASP A 1 71 ? 51.832 -2.267 -14.655 1.00 61.72 71 ASP A CA 1
ATOM 542 C C . ASP A 1 71 ? 52.016 -2.638 -16.136 1.00 61.72 71 ASP A C 1
ATOM 544 O O . ASP A 1 71 ? 51.755 -3.764 -16.560 1.00 61.72 71 ASP A O 1
ATOM 548 N N . VAL A 1 72 ? 52.495 -1.689 -16.949 1.00 61.44 72 VAL A N 1
ATOM 549 C CA . VAL A 1 72 ? 53.114 -2.020 -18.243 1.00 61.44 72 VAL A CA 1
ATOM 550 C C . VAL A 1 72 ? 54.589 -2.310 -17.989 1.00 61.44 72 VAL A C 1
ATOM 552 O O . VAL A 1 72 ? 55.461 -1.454 -18.128 1.00 61.44 72 VAL A O 1
ATOM 555 N N . PHE A 1 73 ? 54.870 -3.553 -17.612 1.00 58.66 73 PHE A N 1
ATOM 556 C CA . PHE A 1 73 ? 56.171 -4.149 -17.878 1.00 58.66 73 PHE A CA 1
ATOM 557 C C . PHE A 1 73 ? 56.089 -4.971 -19.159 1.00 58.66 73 PHE A C 1
ATOM 559 O O . PHE A 1 73 ? 55.131 -5.723 -19.331 1.00 58.66 73 PHE A O 1
ATOM 566 N N . GLN A 1 74 ? 57.174 -4.887 -19.943 1.00 56.44 74 GLN A N 1
ATOM 567 C CA . GLN A 1 74 ? 57.576 -5.683 -21.117 1.00 56.44 74 GLN A CA 1
ATOM 568 C C . GLN A 1 74 ? 57.415 -4.955 -22.464 1.00 56.44 74 GLN A C 1
ATOM 570 O O . GLN A 1 74 ? 56.341 -4.465 -22.767 1.00 56.44 74 GLN A O 1
ATOM 575 N N . ASN A 1 75 ? 58.388 -4.872 -23.376 1.00 52.44 75 ASN A N 1
ATOM 576 C CA . ASN A 1 75 ? 59.789 -5.300 -23.484 1.00 52.44 75 ASN A CA 1
ATOM 577 C C . ASN A 1 75 ? 60.377 -4.550 -24.702 1.00 52.44 75 ASN A C 1
ATOM 579 O O . ASN A 1 75 ? 59.629 -4.121 -25.577 1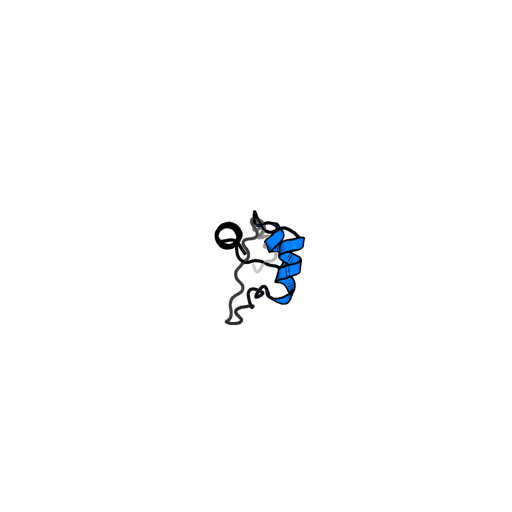.00 52.44 75 ASN A O 1
ATOM 583 N N . GLY A 1 76 ? 61.699 -4.387 -24.749 1.00 58.25 76 GLY A N 1
ATOM 584 C CA . GLY A 1 76 ? 62.373 -3.459 -25.655 1.00 58.25 76 GLY A CA 1
ATOM 585 C C . GLY A 1 76 ? 62.398 -3.801 -27.146 1.00 58.25 76 GLY A C 1
ATOM 586 O O . GLY A 1 76 ? 62.413 -4.958 -27.554 1.00 58.25 76 GLY A O 1
ATOM 587 N N . GLU A 1 77 ? 62.561 -2.734 -27.921 1.00 53.16 77 GLU A N 1
ATOM 588 C CA . GLU A 1 77 ? 63.456 -2.680 -29.074 1.00 53.16 77 GLU A CA 1
ATOM 589 C C . GLU A 1 77 ? 64.412 -1.491 -28.839 1.00 53.16 77 GLU A C 1
ATOM 591 O O . GLU A 1 77 ? 64.007 -0.506 -28.219 1.00 53.16 77 GLU A O 1
ATOM 596 N N . TYR A 1 78 ? 65.687 -1.674 -29.209 1.00 61.44 78 TYR A N 1
ATOM 597 C CA . TYR A 1 78 ? 66.886 -0.925 -28.776 1.00 61.44 78 TYR A CA 1
ATOM 598 C C . TYR A 1 78 ? 66.800 0.608 -28.744 1.00 61.44 78 TYR A C 1
ATOM 600 O O . TYR A 1 78 ? 66.326 1.202 -29.737 1.00 61.44 78 TYR A O 1
#